Protein AF-A0A2N9MQ06-F1 (afdb_monomer)

Solvent-accessible surface area (backbone atoms only — not comparable to full-atom values): 7783 Å² total; per-residue (Å²): 107,73,68,60,53,54,53,40,48,74,70,73,47,84,69,58,64,70,58,56,51,51,52,48,51,52,51,53,49,50,51,53,53,51,48,67,72,70,45,83,80,78,58,67,69,58,51,43,56,47,41,76,71,67,60,72,87,63,78,91,44,50,72,54,38,54,74,67,72,51,50,75,66,62,54,45,54,54,48,59,70,52,43,58,72,54,53,50,51,28,52,54,25,47,54,50,21,54,52,24,45,55,51,19,54,52,26,50,75,70,67,40,56,71,59,18,55,55,26,45,52,51,19,55,51,25,45,52,52,25,52,54,43,51,60,61,72,75,104

pLDDT: mean 85.51, std 11.4, range [58.5, 98.0]

Secondary structure (DSSP, 8-state):
-HHHHHHHHHTT----HHHHHHHHHHHHHHHHHHHHHHSPPPPHHHHHHHHHHH---SGGGHHHHHHTT--HHHHHHHHHHTTHHHHHHHHHHHHHHHHHHHHHHHHHHTT-HHHHHHHHHHHHHHHHHHHHHHHHH--

Radius of gyration: 23.32 Å; Cα contacts (8 Å, |Δi|>4): 78; chains: 1; bounding box: 47×52×54 Å

Sequence (139 aa):
MGITFLILHKNGMEVHTARELIVGIAITTACWVLTAYVGPANDEEVLINFYKKVRPFGPGWERIRLKCGISAAEAAIDSEATNFPRALLGWFSGCIMIWSALFTVGNFLYGRMGYTAALLAIFLVSGTVLLRIVQRLWR

Mean predicted aligned error: 9.65 Å

Foldseek 3Di:
DVVVVVVCVVVVDPDPPVVVVVVVVVVVVVVVVCCVVVPDDDDLVVLLVCCVPVVDDDPVCVVSCVVNVHDPVNSVVVVVLVVVVLVVLLVVLVVLLVVLVVVLVVCVVVVVVVSNVVSVVSNVVSVVSNVVSVVSSVD

Structure (mmCIF, N/CA/C/O backbone):
data_AF-A0A2N9MQ06-F1
#
_entry.id   AF-A0A2N9MQ06-F1
#
loop_
_atom_site.group_PDB
_atom_site.id
_atom_site.type_symbol
_atom_site.label_atom_id
_atom_site.label_alt_id
_atom_site.label_comp_id
_atom_site.label_asym_id
_atom_site.label_entity_id
_atom_site.label_seq_id
_atom_site.pdbx_PDB_ins_code
_atom_site.Cartn_x
_atom_site.Cartn_y
_atom_site.Cartn_z
_atom_site.occupancy
_atom_site.B_iso_or_equiv
_atom_site.auth_seq_id
_atom_site.auth_comp_id
_atom_site.auth_asym_id
_atom_site.auth_atom_id
_atom_site.pdbx_PDB_model_num
ATOM 1 N N . MET A 1 1 ? 12.150 17.899 9.082 1.00 59.03 1 MET A N 1
ATOM 2 C CA . MET A 1 1 ? 10.825 18.560 9.109 1.00 59.03 1 MET A CA 1
ATOM 3 C C . MET A 1 1 ? 10.169 18.548 10.482 1.00 59.03 1 MET A C 1
ATOM 5 O O . MET A 1 1 ? 9.869 19.624 10.971 1.00 59.03 1 MET A O 1
ATOM 9 N N . GLY A 1 2 ? 10.00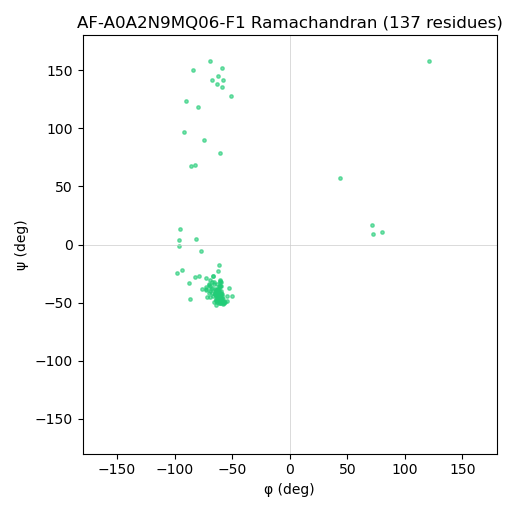1 17.405 11.161 1.00 63.00 2 GLY A N 1
ATOM 10 C CA . GLY A 1 2 ? 9.412 17.403 12.517 1.00 63.00 2 GLY A CA 1
ATOM 11 C C . GLY A 1 2 ? 10.201 18.229 13.547 1.00 63.00 2 GLY A C 1
ATOM 12 O O . GLY A 1 2 ? 9.625 19.013 14.289 1.00 63.00 2 GLY A O 1
ATOM 13 N N . ILE A 1 3 ? 11.535 18.137 13.530 1.00 65.81 3 ILE A N 1
ATOM 14 C CA . ILE A 1 3 ? 12.410 18.856 14.476 1.00 65.81 3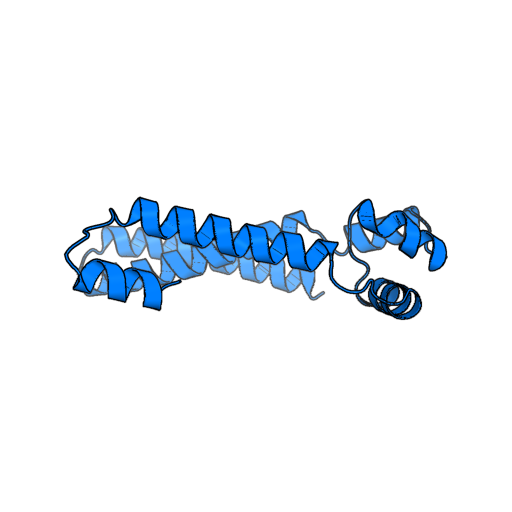 ILE A CA 1
ATOM 15 C C . ILE A 1 3 ? 12.378 20.379 14.254 1.00 65.81 3 ILE A C 1
ATOM 17 O O . ILE A 1 3 ? 12.380 21.143 15.211 1.00 65.81 3 ILE A O 1
ATOM 21 N N . THR A 1 4 ? 12.295 20.837 13.003 1.00 65.12 4 THR A N 1
ATOM 22 C CA . THR A 1 4 ? 12.231 22.269 12.667 1.00 65.12 4 THR A CA 1
ATOM 23 C C . THR A 1 4 ? 10.927 22.912 13.137 1.00 65.12 4 THR A C 1
ATOM 25 O O . THR A 1 4 ? 10.968 23.995 13.712 1.00 65.12 4 THR A O 1
ATOM 28 N N . PHE A 1 5 ? 9.785 22.234 12.981 1.00 63.94 5 PHE A N 1
ATOM 29 C CA . PHE A 1 5 ? 8.499 22.735 13.486 1.00 63.94 5 PHE A CA 1
ATOM 30 C C . PHE A 1 5 ? 8.425 22.711 15.020 1.00 63.94 5 PHE A C 1
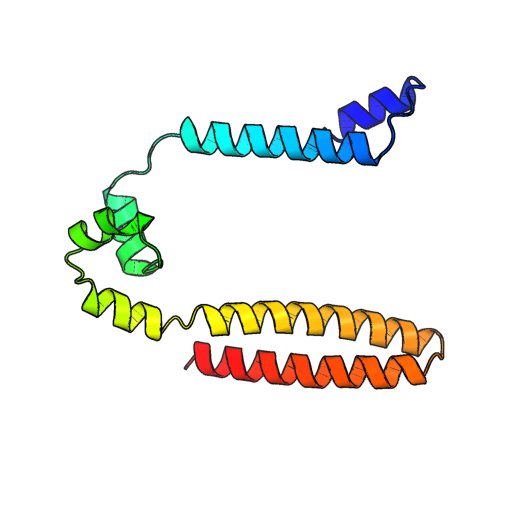ATOM 32 O O . PHE A 1 5 ? 7.929 23.661 15.620 1.00 63.94 5 PHE A O 1
ATOM 39 N N . LEU A 1 6 ? 9.034 21.710 15.670 1.00 66.19 6 LEU A N 1
ATOM 40 C CA . LEU A 1 6 ? 9.185 21.674 17.132 1.00 66.19 6 LEU A CA 1
ATOM 41 C C . LEU A 1 6 ? 10.003 22.858 17.681 1.00 66.19 6 LEU A C 1
ATOM 43 O O . LEU A 1 6 ? 9.694 23.373 18.754 1.00 66.19 6 LEU A O 1
ATOM 47 N N . ILE A 1 7 ? 11.028 23.312 16.951 1.00 68.25 7 ILE A N 1
ATOM 48 C CA . ILE A 1 7 ? 11.820 24.498 17.318 1.00 68.25 7 ILE A CA 1
ATOM 49 C C . ILE A 1 7 ? 11.014 25.792 17.097 1.00 68.25 7 ILE A C 1
ATOM 51 O O . ILE A 1 7 ? 11.084 26.693 17.929 1.00 68.25 7 ILE A O 1
ATOM 55 N N . LEU A 1 8 ? 10.210 25.881 16.029 1.00 65.06 8 LEU A N 1
ATOM 56 C CA . LEU A 1 8 ? 9.316 27.025 15.779 1.00 65.06 8 LEU A CA 1
ATOM 57 C C . LEU A 1 8 ? 8.232 27.174 16.859 1.00 65.06 8 LEU A C 1
ATOM 59 O O . LEU A 1 8 ? 8.030 28.281 17.359 1.00 65.06 8 LEU A O 1
ATOM 63 N N . HIS A 1 9 ? 7.600 26.068 17.261 1.00 66.19 9 HIS A N 1
ATOM 64 C CA . HIS A 1 9 ? 6.618 26.059 18.349 1.00 66.19 9 HIS A CA 1
ATOM 65 C C . HIS A 1 9 ? 7.252 26.472 19.686 1.00 66.19 9 HIS A C 1
ATOM 67 O O . HIS A 1 9 ? 6.670 27.256 20.432 1.00 66.19 9 HIS A O 1
ATOM 73 N N . LYS A 1 10 ? 8.489 26.028 19.965 1.00 68.94 10 LYS A N 1
ATOM 74 C CA . LYS A 1 10 ? 9.253 26.474 21.145 1.00 68.94 10 LYS A CA 1
ATOM 75 C C . LYS A 1 10 ? 9.571 27.976 21.152 1.00 68.94 10 LYS A C 1
ATOM 77 O O . LYS A 1 10 ? 9.778 28.525 22.228 1.00 68.94 10 LYS A O 1
ATOM 82 N N . ASN A 1 11 ? 9.582 28.629 19.989 1.00 73.75 11 ASN A N 1
ATOM 83 C CA . ASN A 1 11 ? 9.820 30.068 19.835 1.00 73.75 11 ASN A CA 1
ATOM 84 C C . ASN A 1 11 ? 8.520 30.901 19.771 1.00 73.75 11 ASN A C 1
ATOM 86 O O . ASN A 1 11 ? 8.567 32.070 19.397 1.00 73.75 11 ASN A O 1
ATOM 90 N N . GLY A 1 12 ? 7.364 30.322 20.122 1.00 68.00 12 GLY A N 1
ATOM 91 C CA . GLY A 1 12 ? 6.090 31.047 20.227 1.00 68.00 12 GLY A CA 1
ATOM 92 C C . GLY A 1 12 ? 5.373 31.309 18.899 1.00 68.00 12 GLY A C 1
ATOM 93 O O . GLY A 1 12 ? 4.406 32.065 18.866 1.00 68.00 12 GLY A O 1
ATOM 94 N N . MET A 1 13 ? 5.818 30.693 17.799 1.00 61.97 13 MET A N 1
ATOM 95 C CA . MET A 1 13 ? 5.094 30.725 16.529 1.00 61.97 13 MET A CA 1
ATOM 96 C C . MET A 1 13 ? 4.163 29.516 16.442 1.00 61.97 13 MET A C 1
ATOM 98 O O . MET A 1 13 ? 4.588 28.427 16.055 1.00 61.97 13 MET A O 1
ATOM 102 N N . GLU A 1 14 ? 2.888 29.706 16.785 1.00 62.78 14 GLU A N 1
ATOM 103 C CA . GLU A 1 14 ? 1.856 28.685 16.582 1.00 62.78 14 GLU A CA 1
ATOM 104 C C . GLU A 1 14 ? 1.495 28.599 15.097 1.00 62.78 14 GLU A C 1
ATOM 106 O O . GLU A 1 14 ? 0.628 29.302 14.570 1.00 62.78 14 GLU A O 1
ATOM 111 N N . VAL A 1 15 ? 2.212 27.740 14.379 1.00 65.44 15 VAL A N 1
ATOM 112 C CA . VAL A 1 15 ? 1.862 27.409 13.003 1.00 65.44 15 VAL A CA 1
ATOM 113 C C . VAL A 1 15 ? 0.726 26.391 13.050 1.00 65.44 15 VAL A C 1
ATOM 115 O O . VAL A 1 15 ? 0.879 25.294 13.575 1.00 65.44 15 VAL A O 1
ATOM 118 N N . HIS A 1 16 ? -0.432 26.748 12.491 1.00 76.12 16 HIS A N 1
ATOM 119 C CA . HIS A 1 16 ? -1.591 25.856 12.421 1.00 76.12 16 HIS A CA 1
ATOM 120 C C . HIS A 1 16 ? -1.207 24.484 11.831 1.00 76.12 16 HIS A C 1
ATOM 122 O O . HIS A 1 16 ? -0.658 24.420 10.728 1.00 76.12 16 HIS A O 1
ATOM 128 N N . THR A 1 17 ? -1.546 23.387 12.520 1.00 78.25 17 THR A N 1
ATOM 129 C CA . THR A 1 17 ? -1.078 22.014 12.224 1.00 78.25 17 THR A CA 1
ATOM 130 C C . THR A 1 17 ? -1.297 21.587 10.772 1.00 78.25 17 THR A C 1
ATOM 132 O O . THR A 1 17 ? -0.437 20.949 10.167 1.00 78.25 17 THR A O 1
ATOM 135 N N . ALA A 1 18 ? -2.418 21.985 10.158 1.00 82.69 18 ALA A N 1
ATOM 136 C CA . ALA A 1 18 ? -2.673 21.669 8.750 1.00 82.69 18 ALA A CA 1
ATOM 137 C C . ALA A 1 18 ? -1.609 22.267 7.811 1.00 82.69 18 ALA A C 1
ATOM 139 O O . ALA A 1 18 ? -1.226 21.639 6.827 1.00 82.69 18 ALA A O 1
ATOM 140 N N . ARG A 1 19 ? -1.095 23.463 8.125 1.00 81.62 19 ARG A N 1
ATOM 141 C CA . ARG A 1 19 ? -0.051 24.120 7.334 1.00 81.62 19 ARG A CA 1
ATOM 142 C C . ARG A 1 19 ? 1.282 23.386 7.476 1.00 81.62 19 ARG A C 1
ATOM 144 O O . ARG A 1 19 ? 1.953 23.184 6.469 1.00 81.62 19 ARG A O 1
ATOM 151 N N . GLU A 1 20 ? 1.637 22.946 8.682 1.00 81.31 20 GLU A N 1
ATOM 152 C CA . GLU A 1 20 ? 2.858 22.158 8.916 1.00 81.31 20 GLU A CA 1
ATOM 153 C C . GLU A 1 20 ? 2.841 20.843 8.121 1.00 81.31 20 GLU A C 1
ATOM 155 O O . GLU A 1 20 ? 3.821 20.504 7.452 1.00 81.31 20 GLU A O 1
ATOM 160 N N . LEU A 1 21 ? 1.700 20.141 8.127 1.00 85.50 21 LEU A N 1
ATOM 161 C CA . LEU A 1 21 ? 1.515 18.896 7.378 1.00 85.50 21 LEU A CA 1
ATOM 162 C C . LEU A 1 21 ? 1.628 19.111 5.867 1.00 85.50 21 LEU A C 1
ATOM 164 O O . LEU A 1 21 ? 2.382 18.397 5.207 1.00 85.50 21 LEU A O 1
ATOM 168 N N . ILE A 1 22 ? 0.923 20.107 5.321 1.00 89.50 22 ILE A N 1
ATOM 169 C CA . ILE A 1 22 ? 0.942 20.391 3.879 1.00 89.50 22 ILE A CA 1
ATOM 170 C C . ILE A 1 22 ? 2.357 20.749 3.418 1.00 89.50 22 ILE A C 1
ATOM 172 O O . ILE A 1 22 ? 2.821 20.228 2.406 1.00 89.50 22 ILE A O 1
ATOM 176 N N . VAL A 1 23 ? 3.068 21.591 4.173 1.00 87.38 23 VAL A N 1
ATOM 177 C CA . VAL A 1 23 ? 4.451 21.973 3.850 1.00 87.38 23 VAL A CA 1
ATOM 178 C C . VAL A 1 23 ? 5.383 20.761 3.913 1.00 87.38 23 VAL A C 1
ATOM 180 O O . VAL A 1 23 ? 6.212 20.577 3.022 1.00 87.38 23 VAL A O 1
ATOM 183 N N . GLY A 1 24 ? 5.226 19.903 4.925 1.00 87.25 24 GLY A N 1
ATOM 184 C CA . GLY A 1 24 ? 5.985 18.660 5.035 1.00 87.25 24 GLY A CA 1
ATOM 185 C C . GLY A 1 24 ? 5.779 17.743 3.828 1.00 87.25 24 GLY A C 1
ATOM 186 O O . GLY A 1 24 ? 6.763 17.312 3.229 1.00 87.25 24 GLY A O 1
ATOM 187 N N . ILE A 1 25 ? 4.521 17.504 3.443 1.00 92.25 25 ILE A N 1
ATOM 188 C CA . ILE A 1 25 ? 4.153 16.678 2.282 1.00 92.25 25 ILE A CA 1
ATOM 189 C C . ILE A 1 25 ? 4.707 17.277 0.989 1.00 92.25 25 ILE A C 1
ATOM 191 O O . ILE A 1 25 ? 5.281 16.553 0.178 1.00 92.25 25 ILE A O 1
ATOM 195 N N . ALA A 1 26 ? 4.558 18.588 0.789 1.00 92.56 26 ALA A N 1
ATOM 196 C CA . ALA A 1 26 ? 5.034 19.254 -0.418 1.00 92.56 26 ALA A CA 1
ATOM 197 C C . ALA A 1 26 ? 6.551 19.100 -0.579 1.00 92.56 26 ALA A C 1
ATOM 199 O O . ALA A 1 26 ? 7.027 18.757 -1.660 1.00 92.56 26 ALA A O 1
ATOM 200 N N . ILE A 1 27 ? 7.306 19.289 0.506 1.00 91.62 27 ILE A N 1
ATOM 201 C CA . ILE A 1 27 ? 8.767 19.218 0.455 1.00 91.62 27 ILE A CA 1
ATOM 202 C C . ILE A 1 27 ? 9.242 17.781 0.267 1.00 91.62 27 ILE A C 1
ATOM 204 O O . ILE A 1 27 ? 10.090 17.543 -0.588 1.00 91.62 27 ILE A O 1
ATOM 208 N N . THR A 1 28 ? 8.684 16.806 0.991 1.00 93.12 28 THR A N 1
ATOM 209 C CA . THR A 1 28 ? 9.069 15.403 0.778 1.00 93.12 28 THR A CA 1
ATOM 210 C C . THR A 1 28 ? 8.707 14.934 -0.626 1.00 93.12 28 THR A C 1
ATOM 212 O O . THR A 1 28 ? 9.521 14.266 -1.256 1.00 93.12 28 THR A O 1
ATOM 215 N N . THR A 1 29 ? 7.547 15.335 -1.154 1.00 94.75 29 THR A N 1
ATOM 216 C CA . THR A 1 29 ? 7.145 15.041 -2.538 1.00 94.75 29 THR A CA 1
ATOM 217 C C . THR A 1 29 ? 8.126 15.652 -3.532 1.00 94.75 29 THR A C 1
ATOM 219 O O . THR A 1 29 ? 8.596 14.952 -4.425 1.00 94.75 29 THR A O 1
ATOM 222 N N . ALA A 1 30 ? 8.487 16.927 -3.360 1.00 95.00 30 ALA A N 1
ATOM 223 C CA . ALA A 1 30 ? 9.459 17.592 -4.221 1.00 95.00 30 ALA A CA 1
ATOM 224 C C . ALA A 1 30 ? 10.823 16.891 -4.176 1.00 95.00 30 ALA A C 1
ATOM 226 O O . ALA A 1 30 ? 11.401 16.633 -5.228 1.00 95.00 30 ALA A O 1
ATOM 227 N N . CYS A 1 31 ? 11.307 16.514 -2.988 1.00 93.94 31 CYS A N 1
ATOM 228 C CA . CYS A 1 31 ? 12.536 15.737 -2.846 1.00 93.94 31 CYS A CA 1
ATOM 229 C C . CYS A 1 31 ? 12.444 14.393 -3.579 1.00 93.94 31 CYS A C 1
ATOM 231 O O . CYS A 1 31 ? 13.334 14.082 -4.360 1.00 93.94 31 CYS A O 1
ATOM 233 N N . TRP A 1 32 ? 11.363 13.629 -3.389 1.00 94.81 32 TRP A N 1
ATOM 234 C CA . TRP A 1 32 ? 11.158 12.346 -4.072 1.00 94.81 32 TRP A CA 1
ATOM 235 C C . TRP A 1 32 ? 11.144 12.489 -5.592 1.00 94.81 32 TRP A C 1
ATOM 237 O O . TRP A 1 32 ? 11.806 11.721 -6.286 1.00 94.81 32 TRP A O 1
ATOM 247 N N . VAL A 1 33 ? 10.421 13.484 -6.105 1.00 94.94 33 VAL A N 1
ATOM 248 C CA . VAL A 1 33 ? 10.347 13.766 -7.540 1.00 94.94 33 VAL A CA 1
ATOM 249 C C . VAL A 1 33 ? 11.721 14.167 -8.072 1.00 94.94 33 VAL A C 1
ATOM 251 O O . VAL A 1 33 ? 12.183 13.586 -9.050 1.00 94.94 33 VAL A O 1
ATOM 254 N N . LEU A 1 34 ? 12.412 15.099 -7.412 1.00 94.38 34 LEU A N 1
ATOM 255 C CA . LEU A 1 34 ? 13.758 15.519 -7.805 1.00 94.38 34 LEU A CA 1
ATOM 256 C C . LEU A 1 34 ? 14.727 14.337 -7.823 1.00 94.38 34 LEU A C 1
ATOM 258 O O . LEU A 1 34 ? 15.434 14.148 -8.806 1.00 94.38 34 LEU A O 1
ATOM 262 N N . THR A 1 35 ? 14.727 13.505 -6.783 1.00 91.81 35 THR A N 1
ATOM 263 C CA . THR A 1 35 ? 15.568 12.306 -6.733 1.00 91.81 35 THR A CA 1
ATOM 264 C C . THR A 1 35 ? 15.213 11.313 -7.837 1.00 91.81 35 THR A C 1
ATOM 266 O O . THR A 1 35 ? 16.121 10.732 -8.420 1.00 91.81 35 THR A O 1
ATOM 269 N N . ALA A 1 36 ? 13.935 11.141 -8.179 1.00 88.94 36 ALA A N 1
ATOM 270 C CA . ALA A 1 36 ? 13.524 10.249 -9.264 1.00 88.94 36 ALA A CA 1
ATOM 271 C C . ALA A 1 36 ? 13.997 10.725 -10.651 1.00 88.94 36 ALA A C 1
ATOM 273 O O . ALA A 1 36 ? 14.306 9.891 -11.496 1.00 88.94 36 ALA A O 1
ATOM 274 N N . TYR A 1 37 ? 14.071 12.042 -10.884 1.00 88.19 37 TYR A N 1
ATOM 275 C CA . TYR A 1 37 ? 14.527 12.608 -12.162 1.00 88.19 37 TYR A CA 1
ATOM 276 C C . TYR A 1 37 ? 16.047 12.804 -12.252 1.00 88.19 37 TYR A C 1
ATOM 278 O O . TYR A 1 37 ? 16.603 12.707 -13.342 1.00 88.19 37 TYR A O 1
ATOM 286 N N . VAL A 1 38 ? 16.712 13.112 -11.134 1.00 92.69 38 VAL A N 1
ATOM 287 C CA . VAL A 1 38 ? 18.161 13.389 -11.081 1.00 92.69 38 VAL A CA 1
ATOM 288 C C . VAL A 1 38 ? 18.973 12.135 -10.748 1.00 92.69 38 VAL A C 1
ATOM 290 O O . VAL A 1 38 ? 20.166 12.074 -11.043 1.00 92.69 38 VAL A O 1
ATOM 293 N N . GLY A 1 39 ? 18.349 11.134 -10.124 1.00 86.81 39 GLY A N 1
ATOM 294 C CA . GLY A 1 39 ? 18.995 9.874 -9.775 1.00 86.81 39 GLY A CA 1
ATOM 295 C C . GLY A 1 39 ? 19.559 9.146 -11.002 1.00 86.81 39 GLY A C 1
ATOM 296 O O . GLY A 1 39 ? 19.041 9.308 -12.110 1.00 86.81 39 GLY A O 1
ATOM 297 N N . PRO A 1 40 ? 20.626 8.344 -10.827 1.00 84.06 40 PRO A N 1
ATOM 298 C CA . PRO A 1 40 ? 21.220 7.599 -11.928 1.00 84.06 40 PRO A CA 1
ATOM 299 C C . PRO A 1 40 ? 20.183 6.663 -12.551 1.00 84.06 40 PRO A C 1
ATOM 301 O O . PRO A 1 40 ? 19.437 5.981 -11.845 1.00 84.06 40 PRO A O 1
ATOM 304 N N . ALA A 1 41 ? 20.138 6.631 -13.883 1.00 79.44 41 ALA A N 1
ATOM 305 C CA . ALA A 1 41 ? 19.309 5.673 -14.595 1.00 79.44 41 ALA A CA 1
ATOM 306 C C . ALA A 1 41 ? 19.795 4.247 -14.293 1.00 79.44 41 ALA A C 1
ATOM 308 O O . ALA A 1 41 ? 20.996 3.989 -14.269 1.00 79.44 41 ALA A O 1
ATOM 309 N N . ASN A 1 42 ? 18.858 3.325 -14.077 1.00 80.62 42 ASN A N 1
ATOM 310 C CA . ASN A 1 42 ? 19.192 1.916 -13.888 1.00 80.62 42 ASN A CA 1
ATOM 311 C C . ASN A 1 42 ? 19.742 1.321 -15.190 1.00 80.62 42 ASN A C 1
ATOM 313 O O . ASN A 1 42 ? 19.204 1.592 -16.268 1.00 80.62 42 ASN A O 1
ATOM 317 N N . ASP A 1 43 ? 20.746 0.453 -15.071 1.00 88.81 43 ASP A N 1
ATOM 318 C CA . ASP A 1 43 ? 21.301 -0.272 -16.210 1.00 88.81 43 ASP A CA 1
ATOM 319 C C . ASP A 1 43 ? 20.229 -1.101 -16.921 1.00 88.81 43 ASP A C 1
ATOM 321 O O . ASP A 1 43 ? 19.355 -1.731 -16.314 1.00 88.81 43 ASP A O 1
ATOM 325 N N . GLU A 1 44 ? 20.318 -1.131 -18.245 1.00 87.94 44 GLU A N 1
ATOM 326 C CA . GLU A 1 44 ? 19.328 -1.796 -19.084 1.00 87.94 44 GLU A CA 1
ATOM 327 C C . GLU A 1 44 ? 19.234 -3.305 -18.808 1.00 87.94 44 GLU A C 1
ATOM 329 O O . GLU A 1 44 ? 18.135 -3.863 -18.799 1.00 87.94 44 GLU A O 1
ATOM 334 N N . GLU A 1 45 ? 20.357 -3.961 -18.505 1.00 89.25 45 GLU A N 1
ATOM 335 C CA . GLU A 1 45 ? 20.375 -5.381 -18.134 1.00 89.25 45 GLU A CA 1
ATOM 336 C C . GLU A 1 45 ? 19.596 -5.655 -16.843 1.00 89.25 45 GLU A C 1
ATOM 338 O O . GLU A 1 45 ? 18.872 -6.651 -16.750 1.00 89.25 45 GLU A O 1
ATOM 343 N N . VAL A 1 46 ? 19.677 -4.750 -15.861 1.00 90.19 46 VAL A N 1
ATOM 344 C CA . VAL A 1 46 ? 18.914 -4.856 -14.610 1.00 90.19 46 VAL A CA 1
ATOM 345 C C . VAL A 1 46 ? 17.420 -4.750 -14.903 1.00 90.19 46 VAL A C 1
ATOM 347 O O . VAL A 1 46 ? 16.639 -5.546 -14.382 1.00 90.19 46 VAL A O 1
ATOM 350 N N . LEU A 1 47 ? 17.018 -3.827 -15.783 1.00 89.81 47 LEU A N 1
ATOM 351 C CA . LEU A 1 47 ? 15.620 -3.672 -16.195 1.00 89.81 47 LEU A CA 1
ATOM 352 C C . LEU A 1 47 ? 15.097 -4.899 -16.947 1.00 89.81 47 LEU A C 1
ATOM 354 O O . LEU A 1 47 ? 13.970 -5.325 -16.699 1.00 89.81 47 LEU A O 1
ATOM 358 N N . ILE A 1 48 ? 15.906 -5.497 -17.824 1.00 90.19 48 ILE A N 1
ATOM 359 C CA . ILE A 1 48 ? 15.551 -6.727 -18.545 1.00 90.19 48 ILE A CA 1
ATOM 360 C C . ILE A 1 48 ? 15.376 -7.894 -17.565 1.00 90.19 48 ILE A C 1
ATOM 362 O O . ILE A 1 48 ? 14.369 -8.603 -17.620 1.00 90.19 48 ILE A O 1
ATOM 366 N N . ASN A 1 49 ? 16.321 -8.083 -16.641 1.00 90.50 49 ASN A N 1
ATOM 367 C CA . ASN A 1 49 ? 16.251 -9.144 -15.635 1.00 90.50 49 ASN A CA 1
ATOM 368 C C . ASN A 1 49 ? 15.060 -8.949 -14.685 1.00 90.50 49 ASN A C 1
ATOM 370 O O . ASN A 1 49 ? 14.350 -9.907 -14.367 1.00 90.50 49 ASN A O 1
ATOM 374 N N . PHE A 1 50 ? 14.795 -7.705 -14.285 1.00 89.38 50 PHE A N 1
ATOM 375 C CA . PHE A 1 50 ? 13.621 -7.341 -13.501 1.00 89.38 50 PHE A CA 1
ATOM 376 C C . PHE A 1 50 ? 12.324 -7.647 -14.257 1.00 89.38 50 PHE A C 1
ATOM 378 O O . PHE A 1 50 ? 11.440 -8.308 -13.709 1.00 89.38 50 PHE A O 1
ATOM 385 N N . TYR A 1 51 ? 12.223 -7.229 -15.523 1.00 88.62 51 TYR A N 1
ATOM 386 C CA . TYR A 1 51 ? 11.030 -7.441 -16.339 1.00 88.62 51 TYR A CA 1
ATOM 387 C C . TYR A 1 51 ? 10.736 -8.930 -16.535 1.00 88.62 51 TYR A C 1
ATOM 389 O O . TYR A 1 51 ? 9.600 -9.354 -16.348 1.00 88.62 51 TYR A O 1
ATOM 397 N N . LYS A 1 52 ? 11.758 -9.750 -16.816 1.00 85.75 52 LYS A N 1
ATOM 398 C CA . LYS A 1 52 ? 11.603 -11.209 -16.949 1.00 85.75 52 LYS A CA 1
ATOM 399 C C . LYS A 1 52 ? 11.065 -11.874 -15.678 1.00 85.75 52 LYS A C 1
ATOM 401 O O . LYS A 1 52 ? 10.348 -12.867 -15.787 1.00 85.75 52 LYS A O 1
ATOM 406 N N . LYS A 1 53 ? 11.407 -11.338 -14.500 1.00 84.25 53 LYS A N 1
ATOM 407 C CA . LYS A 1 53 ? 11.026 -11.897 -13.195 1.00 84.25 53 LYS A CA 1
ATOM 408 C C . LYS A 1 53 ? 9.666 -11.412 -12.699 1.00 84.25 53 LYS A C 1
ATOM 410 O O . LYS A 1 53 ? 8.887 -12.212 -12.200 1.00 84.25 53 LYS A O 1
ATOM 415 N N . VAL A 1 54 ? 9.418 -10.107 -12.773 1.00 83.06 54 VAL A N 1
ATOM 416 C CA . VAL A 1 54 ? 8.248 -9.464 -12.151 1.00 83.06 54 VAL A CA 1
ATOM 417 C C . VAL A 1 54 ? 7.116 -9.250 -13.153 1.00 83.06 54 VAL A C 1
ATOM 419 O O . VAL A 1 54 ? 5.966 -9.162 -12.741 1.00 83.06 54 VAL A O 1
ATOM 422 N N . ARG A 1 55 ? 7.437 -9.171 -14.454 1.00 81.31 55 ARG A N 1
ATOM 423 C CA . ARG A 1 55 ? 6.500 -8.913 -15.563 1.00 81.31 55 ARG A CA 1
ATOM 424 C C . ARG A 1 55 ? 5.495 -7.796 -15.234 1.00 81.31 55 ARG A C 1
ATOM 426 O O . ARG A 1 55 ? 4.286 -8.014 -15.240 1.00 81.31 55 ARG A O 1
ATOM 433 N N . PRO A 1 56 ? 5.995 -6.591 -14.901 1.00 78.81 56 PRO A N 1
ATOM 434 C CA . PRO A 1 56 ? 5.149 -5.482 -14.484 1.00 78.81 56 PRO A CA 1
ATOM 435 C C . PRO A 1 56 ? 4.177 -5.060 -15.595 1.00 78.81 56 PRO A C 1
ATOM 437 O O . PRO A 1 56 ? 4.517 -5.051 -16.781 1.00 78.81 56 PRO A O 1
ATOM 440 N N . PHE A 1 57 ? 2.973 -4.656 -15.189 1.00 73.62 57 PHE A N 1
ATOM 441 C CA . PHE A 1 57 ? 1.934 -4.162 -16.089 1.00 73.62 57 PHE A CA 1
ATOM 442 C C . PHE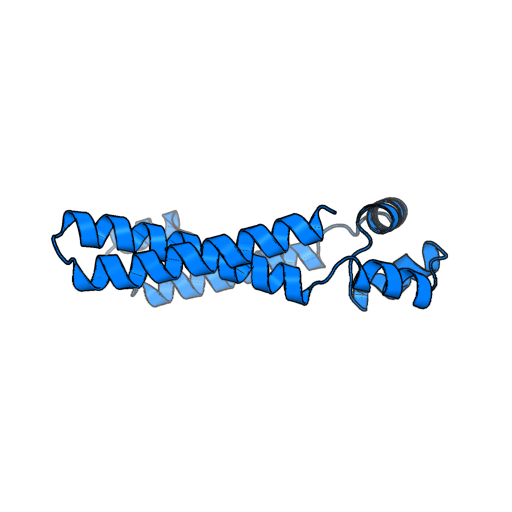 A 1 57 ? 2.114 -2.663 -16.395 1.00 73.62 57 PHE A C 1
ATOM 444 O O . PHE A 1 57 ? 2.597 -1.893 -15.563 1.00 73.62 57 PHE A O 1
ATOM 451 N N . GLY A 1 58 ? 1.689 -2.235 -17.589 1.00 75.88 58 GLY A N 1
ATOM 452 C CA . GLY A 1 58 ? 1.564 -0.821 -17.963 1.00 75.88 58 GLY A CA 1
ATOM 453 C C . GLY A 1 58 ? 2.399 -0.378 -19.178 1.00 75.88 58 GLY A C 1
ATOM 454 O O . GLY A 1 58 ? 3.401 -1.010 -19.518 1.00 75.88 58 GLY A O 1
ATOM 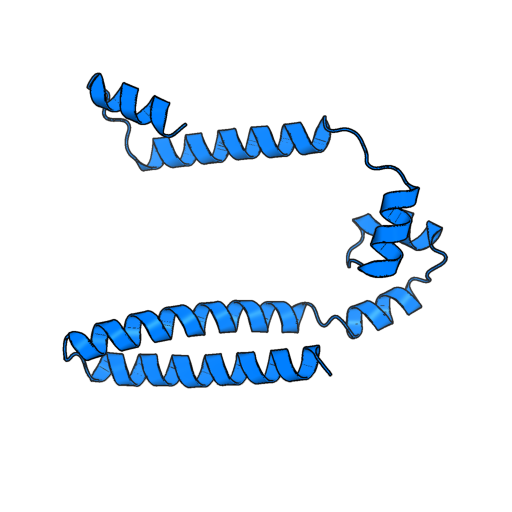455 N N . PRO A 1 59 ? 2.006 0.732 -19.834 1.00 79.81 59 PRO A N 1
ATOM 456 C CA . PRO A 1 59 ? 2.616 1.194 -21.087 1.00 79.81 59 PRO A CA 1
ATOM 457 C C . PRO A 1 59 ? 4.072 1.654 -20.925 1.00 79.81 59 PRO A C 1
ATOM 459 O O . PRO A 1 59 ? 4.864 1.521 -21.852 1.00 79.81 59 PRO A O 1
ATOM 462 N N . GLY A 1 60 ? 4.470 2.117 -19.733 1.00 84.19 60 GLY A N 1
ATOM 463 C CA . GLY A 1 60 ? 5.849 2.545 -19.455 1.00 84.19 60 GLY A CA 1
ATOM 464 C C . GLY A 1 60 ? 6.906 1.443 -19.619 1.00 84.19 60 GLY A C 1
ATOM 465 O O . GLY A 1 60 ? 8.086 1.745 -19.773 1.00 84.19 60 GLY A O 1
ATOM 466 N N . TRP A 1 61 ? 6.496 0.170 -19.639 1.00 87.75 61 TRP A N 1
ATOM 467 C CA . TRP A 1 61 ? 7.391 -0.980 -19.789 1.00 87.75 61 TRP A CA 1
ATOM 468 C C . TRP A 1 61 ? 7.509 -1.505 -21.220 1.00 87.75 61 TRP A C 1
ATOM 470 O O . TRP A 1 61 ? 8.281 -2.432 -21.462 1.00 87.75 61 TRP A O 1
ATOM 480 N N . GLU A 1 62 ? 6.792 -0.922 -22.183 1.00 86.75 62 GLU A N 1
ATOM 481 C CA . GLU A 1 62 ? 6.756 -1.394 -23.571 1.00 86.75 62 GLU A CA 1
ATOM 482 C C . GLU A 1 62 ? 8.151 -1.517 -24.195 1.00 86.75 62 GLU A C 1
ATOM 484 O O . GLU A 1 62 ? 8.478 -2.542 -24.796 1.00 86.75 62 GLU A O 1
ATOM 489 N N . ARG A 1 63 ? 9.012 -0.517 -23.976 1.00 88.12 63 ARG A N 1
ATOM 490 C CA . ARG A 1 63 ? 10.386 -0.518 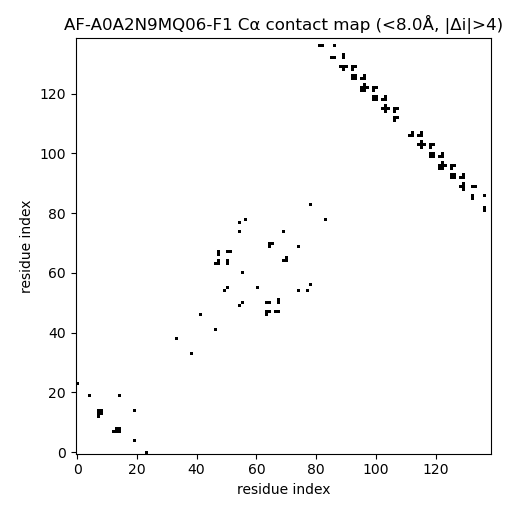-24.490 1.00 88.12 63 ARG A CA 1
ATOM 491 C C . ARG A 1 63 ? 11.203 -1.703 -23.969 1.00 88.12 63 ARG A C 1
ATOM 493 O O . ARG A 1 63 ? 11.936 -2.311 -24.742 1.00 88.12 63 ARG A O 1
ATOM 500 N N . ILE A 1 64 ? 11.093 -2.029 -22.680 1.00 90.06 64 ILE A N 1
ATOM 501 C CA . ILE A 1 64 ? 11.840 -3.140 -22.066 1.00 90.06 64 ILE A CA 1
ATOM 502 C C . ILE A 1 64 ? 11.214 -4.486 -22.445 1.00 90.06 64 ILE A C 1
ATOM 504 O O . ILE A 1 64 ? 11.942 -5.416 -22.777 1.00 90.06 64 ILE A O 1
ATOM 508 N N . ARG A 1 65 ? 9.879 -4.571 -22.505 1.00 89.25 65 ARG A N 1
ATOM 509 C CA . ARG A 1 65 ? 9.145 -5.761 -22.966 1.00 89.25 65 ARG A CA 1
ATOM 510 C C . ARG A 1 65 ? 9.598 -6.205 -24.357 1.00 89.25 65 ARG A C 1
ATOM 512 O O . ARG A 1 65 ? 9.917 -7.377 -24.547 1.00 89.25 65 ARG A O 1
ATOM 519 N N . LEU A 1 66 ? 9.669 -5.26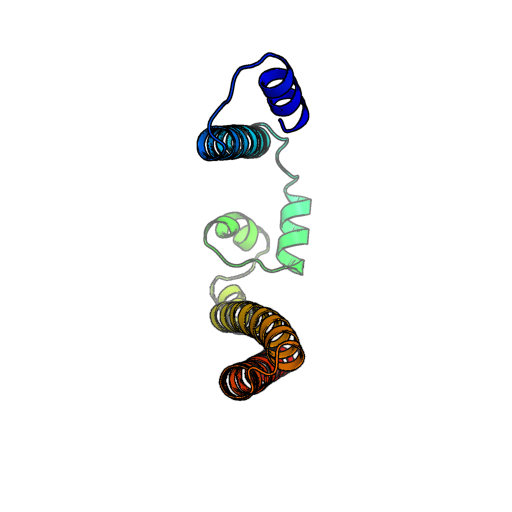3 -25.302 1.00 87.94 66 LEU A N 1
ATOM 520 C CA . LEU A 1 66 ? 10.132 -5.528 -26.668 1.00 87.94 66 LEU A CA 1
ATOM 521 C C . LEU A 1 66 ? 11.582 -6.027 -26.684 1.00 87.94 66 LEU A C 1
ATOM 523 O O . LEU A 1 66 ? 11.895 -6.977 -27.396 1.00 87.94 66 LEU A O 1
ATOM 527 N N . LYS A 1 67 ? 12.452 -5.454 -25.844 1.00 87.88 67 LYS A N 1
ATOM 528 C CA . LYS A 1 67 ? 13.844 -5.910 -25.680 1.00 87.88 67 LYS A CA 1
ATOM 529 C C . LYS A 1 67 ? 13.957 -7.301 -25.055 1.00 87.88 67 LYS A C 1
ATOM 531 O O . LYS A 1 67 ? 14.921 -8.010 -25.316 1.00 87.88 67 LYS A O 1
ATOM 536 N N . CYS A 1 68 ? 12.976 -7.715 -24.257 1.00 86.62 68 CYS A N 1
ATOM 537 C CA . CYS A 1 68 ? 12.883 -9.082 -23.748 1.00 86.62 68 CYS A CA 1
ATOM 538 C C . CYS A 1 68 ? 12.357 -10.088 -24.787 1.00 86.62 68 CYS A C 1
ATOM 540 O O . CYS A 1 68 ? 12.340 -11.277 -24.479 1.00 86.62 68 CYS A O 1
ATOM 542 N N . GLY A 1 69 ? 11.930 -9.641 -25.975 1.00 85.81 69 GLY A N 1
ATOM 543 C CA . GLY A 1 69 ? 11.336 -10.499 -27.003 1.00 85.81 69 GLY A CA 1
ATOM 544 C C . GLY A 1 69 ? 9.933 -11.002 -26.657 1.00 85.81 69 GLY A C 1
ATOM 545 O O . GLY A 1 69 ? 9.476 -11.964 -27.259 1.00 85.81 69 GLY A O 1
ATOM 546 N N . ILE A 1 70 ? 9.261 -10.377 -25.684 1.00 82.94 70 ILE A N 1
ATOM 547 C CA . ILE A 1 70 ? 7.933 -10.793 -25.222 1.00 82.94 70 ILE A CA 1
ATOM 548 C C . ILE A 1 70 ? 6.879 -10.052 -26.043 1.00 82.94 70 ILE A C 1
ATOM 550 O O . ILE A 1 70 ? 6.860 -8.815 -26.090 1.00 82.94 70 ILE A O 1
ATOM 554 N N . SER A 1 71 ? 5.994 -10.803 -26.693 1.00 83.06 71 SER A N 1
ATOM 555 C CA . SER A 1 71 ? 4.909 -10.212 -27.476 1.00 83.06 71 SER A CA 1
ATOM 556 C C . SER A 1 71 ? 3.865 -9.542 -26.574 1.00 83.06 71 SER A C 1
ATOM 558 O O . SER A 1 71 ? 3.713 -9.864 -25.393 1.00 83.06 71 SER A O 1
ATOM 560 N N . ALA A 1 72 ? 3.093 -8.605 -27.133 1.00 79.06 72 ALA A N 1
ATOM 561 C CA . ALA A 1 72 ? 1.977 -8.000 -26.405 1.00 79.06 72 ALA A CA 1
ATOM 562 C C . ALA A 1 72 ? 0.925 -9.046 -25.986 1.00 79.06 72 ALA A C 1
ATOM 564 O O . ALA A 1 72 ? 0.326 -8.904 -24.925 1.00 79.06 72 ALA A O 1
ATOM 565 N N . ALA A 1 73 ? 0.743 -10.106 -26.782 1.00 76.81 73 ALA A N 1
ATOM 566 C CA . ALA A 1 73 ? -0.179 -11.199 -26.486 1.00 76.81 73 ALA A CA 1
ATOM 567 C C . ALA A 1 73 ? 0.300 -12.059 -25.303 1.00 76.81 73 ALA A C 1
ATOM 569 O O . ALA A 1 73 ? -0.477 -12.330 -24.393 1.00 76.81 73 ALA A O 1
ATOM 570 N N . GLU A 1 74 ? 1.584 -12.423 -25.259 1.00 78.38 74 GLU A N 1
ATOM 571 C CA . GLU A 1 74 ? 2.164 -13.157 -24.122 1.00 78.38 74 GLU A CA 1
ATOM 572 C C . GLU A 1 74 ? 2.130 -12.331 -22.831 1.00 78.38 74 GLU A C 1
ATOM 574 O O . GLU A 1 74 ? 1.774 -12.845 -21.773 1.00 78.38 74 GLU A O 1
ATOM 579 N N . ALA A 1 75 ? 2.436 -11.032 -22.912 1.00 75.75 75 ALA A N 1
ATOM 580 C CA . ALA A 1 75 ? 2.332 -10.140 -21.760 1.00 75.75 75 ALA A CA 1
ATOM 581 C C . ALA A 1 75 ? 0.877 -9.953 -21.287 1.00 75.75 75 ALA A C 1
ATOM 583 O O . ALA A 1 75 ? 0.643 -9.773 -20.093 1.00 75.75 75 ALA A O 1
ATOM 584 N N . ALA A 1 76 ? -0.099 -9.999 -22.200 1.00 70.38 76 ALA A N 1
ATOM 585 C CA . ALA A 1 76 ? -1.516 -9.912 -21.859 1.00 70.38 76 ALA A CA 1
ATOM 586 C C . ALA A 1 76 ? -2.007 -11.159 -21.110 1.00 70.38 76 ALA A C 1
ATOM 588 O O . ALA A 1 76 ? -2.729 -11.009 -20.130 1.00 70.38 76 ALA A O 1
ATOM 589 N N . ILE A 1 77 ? -1.566 -12.361 -21.498 1.00 68.38 77 ILE A N 1
ATOM 590 C CA . ILE A 1 77 ? -1.906 -13.616 -20.802 1.00 68.38 77 ILE A CA 1
ATOM 591 C C . ILE A 1 77 ? -1.400 -13.587 -19.351 1.00 68.38 77 ILE A C 1
ATOM 593 O O . ILE A 1 77 ? -2.140 -13.894 -18.417 1.00 68.38 77 ILE A O 1
ATOM 597 N N . ASP A 1 78 ? -0.167 -13.130 -19.137 1.00 65.75 78 ASP A N 1
ATOM 598 C CA . ASP A 1 78 ? 0.400 -12.991 -17.791 1.00 65.75 78 ASP A CA 1
ATOM 599 C C . ASP A 1 78 ? -0.243 -11.864 -16.977 1.00 65.75 78 ASP A C 1
ATOM 601 O O . ASP A 1 78 ? -0.411 -11.974 -15.757 1.00 65.75 78 ASP A O 1
ATOM 605 N N . SER A 1 79 ? -0.641 -10.778 -17.641 1.00 62.16 79 SER A N 1
ATOM 606 C CA . SER A 1 79 ? -1.419 -9.709 -17.016 1.00 62.16 79 SER A CA 1
ATOM 607 C C . SER A 1 79 ? -2.841 -10.161 -16.667 1.00 62.16 79 SER A C 1
ATOM 609 O O . SER A 1 79 ? -3.402 -9.661 -15.696 1.00 62.16 79 SER A O 1
ATOM 611 N N . GLU A 1 80 ? -3.441 -11.087 -17.417 1.00 59.78 80 GLU A N 1
ATOM 612 C CA . GLU A 1 80 ? -4.724 -11.701 -17.061 1.00 59.78 80 GLU A CA 1
ATOM 613 C C . GLU A 1 80 ? -4.578 -12.686 -15.896 1.00 59.78 80 GLU A C 1
ATOM 615 O O . GLU A 1 80 ? -5.449 -12.735 -15.022 1.00 59.78 80 GLU A O 1
ATOM 620 N N . ALA A 1 81 ? -3.466 -13.426 -15.827 1.00 59.03 81 ALA A N 1
ATOM 621 C CA . ALA A 1 81 ? -3.131 -14.242 -14.661 1.00 59.03 81 ALA A CA 1
ATOM 622 C C . ALA A 1 81 ? -2.962 -13.353 -13.412 1.00 59.03 81 ALA A C 1
ATOM 624 O O . ALA A 1 81 ? -3.564 -13.600 -12.359 1.00 59.03 81 ALA A O 1
ATOM 625 N N . THR A 1 82 ? -2.262 -12.227 -13.570 1.00 61.25 82 THR A N 1
ATOM 626 C CA . THR A 1 82 ? -2.081 -11.189 -12.548 1.00 61.25 82 THR A CA 1
ATOM 627 C C . THR A 1 82 ? -3.294 -10.260 -12.515 1.00 61.25 82 THR A C 1
ATOM 629 O O . THR A 1 82 ? -3.219 -9.097 -12.893 1.00 61.25 82 THR A O 1
ATOM 632 N N . ASN A 1 83 ? -4.443 -10.774 -12.068 1.00 70.81 83 ASN A N 1
ATOM 633 C CA . ASN A 1 83 ? -5.720 -10.053 -12.020 1.00 70.81 83 ASN A CA 1
ATOM 634 C C . ASN A 1 83 ? -5.659 -8.789 -11.132 1.00 70.81 83 ASN A C 1
ATOM 636 O O . ASN A 1 83 ? -6.151 -8.790 -10.001 1.00 70.81 83 ASN A O 1
ATOM 640 N N . PHE A 1 84 ? -5.097 -7.694 -11.642 1.00 74.38 84 PHE A N 1
ATOM 641 C CA . PHE A 1 84 ? -4.884 -6.440 -10.922 1.00 74.38 84 PHE A CA 1
ATOM 642 C C . PHE A 1 84 ? -6.151 -5.927 -10.210 1.00 74.38 84 PHE A C 1
ATOM 644 O O . PHE A 1 84 ? -6.068 -5.626 -9.016 1.00 74.38 84 PHE A O 1
ATOM 651 N N . PRO A 1 85 ? -7.350 -5.931 -10.837 1.00 82.06 85 PRO A N 1
ATOM 652 C CA . PRO A 1 85 ? -8.579 -5.556 -10.138 1.00 8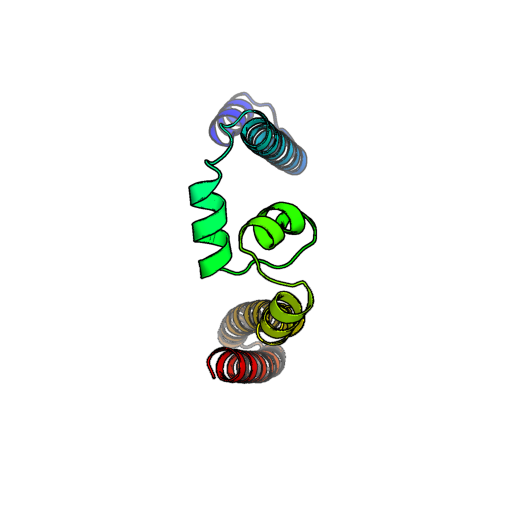2.06 85 PRO A CA 1
ATOM 653 C C . PRO A 1 85 ? -8.888 -6.449 -8.929 1.00 82.06 85 PRO A C 1
ATOM 655 O O . PRO A 1 85 ? -9.363 -5.966 -7.906 1.00 82.06 85 PRO A O 1
ATOM 658 N N . ARG A 1 86 ? -8.590 -7.753 -9.004 1.00 81.81 86 ARG A N 1
ATOM 659 C CA . ARG A 1 86 ? -8.799 -8.689 -7.887 1.00 81.81 86 ARG A CA 1
ATOM 660 C C . ARG A 1 86 ? -7.780 -8.466 -6.776 1.00 81.81 86 ARG A C 1
ATOM 662 O O . ARG A 1 86 ? -8.161 -8.507 -5.612 1.00 81.81 86 ARG A O 1
ATOM 669 N N . ALA A 1 87 ? -6.521 -8.193 -7.117 1.00 84.62 87 ALA A N 1
ATOM 670 C CA . ALA A 1 87 ? -5.504 -7.823 -6.134 1.00 84.62 87 ALA A CA 1
ATOM 671 C C . ALA A 1 87 ? -5.886 -6.526 -5.397 1.00 84.62 87 ALA A C 1
ATOM 673 O O . ALA A 1 87 ? -5.797 -6.467 -4.171 1.00 84.62 87 ALA A O 1
ATOM 674 N N . LEU A 1 88 ? -6.406 -5.531 -6.124 1.00 89.06 88 LEU A N 1
ATOM 675 C CA . LEU A 1 88 ? -6.910 -4.283 -5.550 1.00 89.06 88 LEU A CA 1
ATOM 676 C C . LEU A 1 88 ? -8.115 -4.517 -4.625 1.00 89.06 88 LEU A C 1
ATOM 678 O O . LEU A 1 88 ? -8.150 -3.985 -3.516 1.00 89.06 88 LEU A O 1
ATOM 682 N N . LEU A 1 89 ? -9.071 -5.356 -5.043 1.00 90.38 89 LEU A N 1
ATOM 683 C CA . LEU A 1 89 ? -10.189 -5.780 -4.193 1.00 90.38 89 LEU A CA 1
ATOM 684 C C . LEU A 1 89 ? -9.701 -6.503 -2.932 1.00 90.38 89 LEU A C 1
ATOM 686 O O . LEU A 1 89 ? -10.235 -6.265 -1.853 1.00 90.38 89 LEU A O 1
ATOM 690 N N . GLY A 1 90 ? -8.678 -7.353 -3.052 1.00 91.81 90 GLY A N 1
ATOM 691 C CA . GLY A 1 90 ? -8.047 -8.027 -1.920 1.00 91.81 90 GLY A CA 1
ATOM 692 C C . GLY A 1 90 ? -7.462 -7.025 -0.931 1.00 91.81 90 GLY A C 1
ATOM 693 O O . GLY A 1 90 ? -7.797 -7.065 0.249 1.00 91.81 90 GLY A O 1
ATOM 694 N N . TRP A 1 91 ? -6.665 -6.072 -1.416 1.00 93.19 91 TRP A N 1
ATOM 695 C CA . TRP A 1 91 ? -6.099 -5.006 -0.588 1.00 93.19 91 TRP A CA 1
ATOM 696 C C . TRP A 1 91 ? -7.180 -4.195 0.138 1.00 93.19 91 TRP A C 1
ATOM 698 O O . TRP A 1 91 ? -7.135 -4.062 1.361 1.00 93.19 91 TRP A O 1
ATOM 708 N N . PHE A 1 92 ? -8.198 -3.732 -0.592 1.00 95.62 92 PHE A N 1
ATOM 709 C CA . PHE A 1 92 ? -9.299 -2.959 -0.017 1.00 95.62 92 PHE A CA 1
ATOM 710 C C . PHE A 1 92 ? -10.092 -3.764 1.026 1.00 95.62 92 PHE A C 1
ATOM 712 O O . PHE A 1 92 ? -10.392 -3.263 2.111 1.00 95.62 92 PHE A O 1
ATOM 719 N N . SER A 1 93 ? -10.363 -5.042 0.740 1.00 95.56 93 SER A N 1
ATOM 720 C CA . SER A 1 93 ? -10.997 -5.969 1.684 1.00 95.56 93 SER A CA 1
ATOM 721 C C . SER A 1 93 ? -10.149 -6.162 2.945 1.00 95.56 93 SER A C 1
ATOM 723 O O . SER A 1 93 ? -10.691 -6.200 4.047 1.00 95.56 93 SER A O 1
ATOM 725 N N . GLY A 1 94 ? -8.822 -6.225 2.806 1.00 96.19 94 GLY A N 1
ATOM 726 C CA . GLY A 1 94 ? -7.888 -6.282 3.930 1.00 96.19 94 GLY A CA 1
ATOM 727 C C . GLY A 1 94 ? -7.936 -5.034 4.811 1.00 96.19 94 GLY A C 1
ATOM 728 O O . GLY A 1 94 ? -7.991 -5.157 6.034 1.00 96.19 94 GLY A O 1
ATOM 729 N N . CYS A 1 95 ? -8.002 -3.839 4.215 1.00 97.56 95 CYS A N 1
ATOM 730 C CA . CYS A 1 95 ? -8.188 -2.599 4.970 1.00 97.56 95 CYS A CA 1
ATOM 731 C C . CYS A 1 95 ? -9.499 -2.619 5.770 1.00 97.56 95 CYS A C 1
ATOM 733 O O . CYS A 1 95 ? -9.484 -2.349 6.971 1.00 97.56 95 CYS A O 1
ATOM 735 N N . ILE A 1 96 ? -10.618 -2.987 5.132 1.00 97.69 96 ILE A N 1
ATOM 736 C CA . ILE A 1 96 ? -11.924 -3.096 5.805 1.00 97.69 96 ILE A CA 1
ATOM 737 C C . ILE A 1 96 ? -11.859 -4.102 6.957 1.00 97.69 96 ILE A C 1
ATOM 739 O O . ILE A 1 96 ? -12.342 -3.809 8.052 1.00 97.69 96 ILE A O 1
ATOM 743 N N . MET A 1 97 ? -11.241 -5.263 6.734 1.00 97.81 97 MET A N 1
ATOM 744 C CA . MET A 1 97 ? -11.100 -6.313 7.741 1.00 97.81 97 MET A CA 1
ATOM 745 C C . MET A 1 97 ? -10.348 -5.810 8.981 1.00 97.81 97 MET A C 1
ATOM 747 O O . MET A 1 97 ? -10.828 -5.984 10.097 1.00 97.81 97 MET A O 1
ATOM 751 N N . ILE A 1 98 ? -9.205 -5.140 8.809 1.00 97.69 98 ILE A N 1
ATOM 752 C CA . ILE A 1 98 ? -8.403 -4.640 9.938 1.00 97.69 98 ILE A CA 1
ATOM 753 C C . ILE A 1 98 ? -9.174 -3.583 10.740 1.00 97.69 98 ILE A C 1
ATOM 755 O O . ILE A 1 98 ? -9.245 -3.669 11.967 1.00 97.69 98 ILE A O 1
ATOM 759 N N . TRP A 1 99 ? -9.787 -2.607 10.063 1.00 97.56 99 TRP A N 1
ATOM 760 C CA . TRP A 1 99 ? -10.530 -1.543 10.743 1.00 97.56 99 TRP A CA 1
ATOM 761 C C . TRP A 1 99 ? -11.777 -2.068 11.452 1.00 97.56 99 TRP A C 1
ATOM 763 O O . TRP A 1 99 ? -12.021 -1.721 12.607 1.00 97.56 99 TRP A O 1
ATOM 773 N N . SER A 1 100 ? -12.548 -2.936 10.794 1.00 97.44 100 SER A N 1
ATOM 774 C CA . SER A 1 100 ? -13.726 -3.551 11.411 1.00 97.44 100 SER A CA 1
ATOM 775 C C . SER A 1 100 ? -13.349 -4.407 12.620 1.00 97.44 100 SER A C 1
ATOM 777 O O . SER A 1 100 ? -14.019 -4.297 13.644 1.00 97.44 100 SER A O 1
ATOM 779 N N . ALA A 1 101 ? -12.246 -5.164 12.574 1.00 97.69 101 ALA A N 1
ATOM 780 C CA . ALA A 1 101 ? -11.739 -5.898 13.735 1.00 97.69 101 ALA A CA 1
ATOM 781 C C . ALA A 1 101 ? -11.389 -4.960 14.903 1.00 97.69 101 ALA A C 1
ATOM 783 O O . ALA A 1 101 ? -11.874 -5.161 16.018 1.00 97.69 101 ALA A O 1
ATOM 784 N N . LEU A 1 102 ? -10.613 -3.901 14.638 1.00 97.81 102 LEU A N 1
ATOM 785 C CA . LEU A 1 102 ? -10.206 -2.921 15.649 1.00 97.81 102 LEU A CA 1
ATOM 786 C C . LEU A 1 102 ? -11.421 -2.284 16.342 1.00 97.81 102 LEU A C 1
ATOM 788 O O . LEU A 1 102 ? -11.502 -2.256 17.572 1.00 97.81 102 LEU A O 1
ATOM 792 N N . PHE A 1 103 ? -12.396 -1.813 15.560 1.00 97.06 103 PHE A N 1
ATOM 793 C CA . PHE A 1 103 ? -13.595 -1.185 16.114 1.00 97.06 103 PHE A CA 1
ATOM 794 C C . PHE A 1 103 ? -14.556 -2.188 16.761 1.00 97.06 103 PHE A C 1
ATOM 796 O O . PHE A 1 103 ? -15.253 -1.811 17.705 1.00 97.06 103 PHE A O 1
ATOM 803 N N . THR A 1 104 ? -14.596 -3.444 16.306 1.00 97.88 104 THR A N 1
A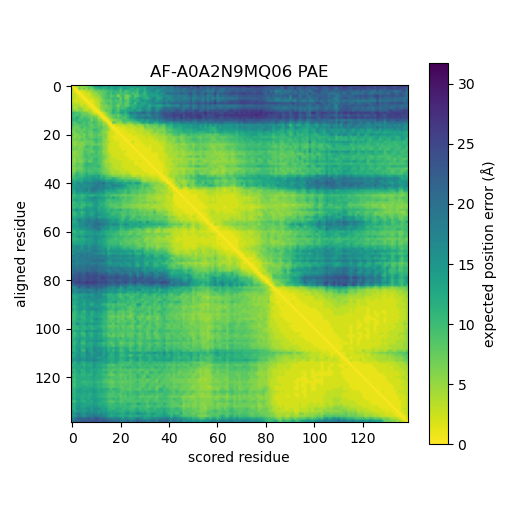TOM 804 C CA . THR A 1 104 ? -15.381 -4.506 16.959 1.00 97.88 104 THR A CA 1
ATOM 805 C C . THR A 1 104 ? -14.873 -4.733 18.376 1.00 97.88 104 THR A C 1
ATOM 807 O O . THR A 1 104 ? -15.661 -4.686 19.318 1.00 97.88 104 THR A O 1
ATOM 810 N N . VAL A 1 105 ? -13.556 -4.908 18.536 1.00 97.69 105 VAL A N 1
ATOM 811 C CA . VAL A 1 105 ? -12.929 -5.095 19.853 1.00 97.69 105 VAL A CA 1
ATOM 812 C C . VAL A 1 105 ? -13.196 -3.885 20.747 1.00 97.69 105 VAL A C 1
ATOM 814 O O . VAL A 1 105 ? -13.656 -4.053 21.874 1.00 97.69 105 VAL A O 1
ATOM 817 N N . GLY A 1 106 ? -13.003 -2.665 20.235 1.00 97.06 106 GLY A N 1
ATOM 818 C CA . GLY A 1 106 ? -13.287 -1.446 20.994 1.00 97.06 106 GLY A CA 1
ATOM 819 C C . GLY A 1 106 ? -14.742 -1.365 21.474 1.00 97.06 106 GLY A C 1
ATOM 820 O O . GLY A 1 106 ? -14.995 -1.173 22.661 1.00 97.06 106 GLY A O 1
ATOM 821 N N . ASN A 1 107 ? -15.718 -1.556 20.581 1.00 97.38 107 ASN A N 1
ATOM 822 C CA . ASN A 1 107 ? -17.138 -1.466 20.944 1.00 97.38 107 ASN A CA 1
ATOM 823 C C . ASN A 1 107 ? -17.594 -2.591 21.879 1.00 97.38 107 ASN A C 1
ATOM 825 O O . ASN A 1 107 ? -18.439 -2.347 22.743 1.00 97.38 107 ASN A O 1
ATOM 829 N N . PHE A 1 108 ? -17.011 -3.786 21.755 1.00 97.19 108 PHE A N 1
ATOM 830 C CA . PHE A 1 108 ? -17.251 -4.883 22.686 1.00 97.19 108 PHE A CA 1
ATOM 831 C C . PHE A 1 108 ? -16.820 -4.506 24.108 1.00 97.19 108 PHE A C 1
ATOM 833 O O . PHE A 1 108 ? -17.617 -4.636 25.035 1.00 97.19 108 PHE A O 1
ATOM 840 N N . LEU A 1 109 ? -15.613 -3.949 24.264 1.00 96.94 109 LEU A N 1
ATOM 841 C CA . LEU A 1 109 ? -15.097 -3.494 25.560 1.00 96.94 109 LEU A CA 1
ATOM 842 C C . LEU A 1 109 ? -15.930 -2.352 26.162 1.00 96.94 109 LEU A C 1
ATOM 844 O O . LEU A 1 109 ? -16.112 -2.300 27.374 1.00 96.94 109 LEU A O 1
ATOM 848 N N . TYR A 1 110 ? -16.484 -1.469 25.327 1.00 95.88 110 TYR A N 1
ATOM 849 C CA . TYR A 1 110 ? -17.375 -0.388 25.770 1.00 95.88 110 TYR A CA 1
ATOM 850 C C . TYR A 1 110 ? -18.835 -0.820 26.001 1.00 95.88 110 TYR A C 1
ATOM 852 O O . TYR A 1 110 ? -19.685 0.035 26.254 1.00 95.88 110 TYR A O 1
ATOM 860 N N . GLY A 1 111 ? -19.168 -2.110 25.879 1.00 94.38 111 GLY A N 1
ATOM 861 C CA . GLY A 1 111 ? -20.534 -2.606 26.084 1.00 94.38 111 GLY A CA 1
ATOM 862 C C . GLY A 1 111 ? -21.525 -2.246 24.964 1.00 94.38 111 GLY A C 1
ATOM 863 O O . GLY A 1 111 ? -22.725 -2.484 25.093 1.00 94.38 111 GLY A O 1
ATOM 864 N N . ARG A 1 112 ? -21.059 -1.688 23.838 1.00 95.25 112 ARG A N 1
ATOM 865 C CA . ARG A 1 112 ? -21.895 -1.205 22.723 1.00 95.25 112 ARG A CA 1
ATOM 866 C C . ARG A 1 112 ? -22.240 -2.330 21.742 1.00 95.25 112 ARG A C 1
ATOM 868 O O . ARG A 1 112 ? -21.824 -2.320 20.584 1.00 95.25 112 ARG A O 1
ATOM 875 N N . MET A 1 113 ? -23.041 -3.292 22.199 1.00 94.00 113 MET A N 1
ATOM 876 C CA . MET A 1 113 ? -23.273 -4.565 21.497 1.00 94.00 113 MET A CA 1
ATOM 877 C C . MET A 1 113 ? -23.880 -4.439 20.089 1.00 94.00 113 MET A C 1
ATOM 879 O O . MET A 1 113 ? -23.546 -5.240 19.218 1.00 94.00 113 MET A O 1
ATOM 883 N N . GLY A 1 114 ? -24.707 -3.420 19.824 1.00 94.06 114 GLY A N 1
ATOM 884 C CA . GLY A 1 114 ? -25.256 -3.184 18.480 1.00 94.06 114 GLY A CA 1
ATOM 885 C C . GLY A 1 114 ? -24.169 -2.895 17.437 1.00 94.06 114 GLY A C 1
ATOM 886 O O . GLY A 1 114 ? -24.142 -3.511 16.372 1.00 94.06 114 GLY A O 1
ATOM 887 N N . TYR A 1 115 ? -23.218 -2.017 17.774 1.00 94.81 115 TYR A N 1
ATOM 888 C CA . TYR A 1 115 ? -22.071 -1.725 16.910 1.00 94.81 115 TYR A CA 1
ATOM 889 C C . TYR A 1 115 ? -21.124 -2.921 16.804 1.00 94.81 115 TYR A C 1
ATOM 891 O O . TYR A 1 115 ? -20.627 -3.199 15.715 1.00 94.81 115 TYR A O 1
ATOM 899 N N . THR A 1 116 ? -20.917 -3.658 17.899 1.00 97.19 116 THR A N 1
ATOM 900 C CA . THR A 1 116 ? -20.112 -4.887 17.895 1.00 97.19 116 THR A CA 1
ATOM 901 C C . THR A 1 116 ? -20.635 -5.897 16.880 1.00 97.19 116 THR A C 1
ATOM 903 O O . THR A 1 116 ? -19.859 -6.384 16.065 1.00 97.19 116 THR A O 1
ATOM 906 N N . ALA A 1 117 ? -21.940 -6.187 16.882 1.00 97.00 117 ALA A N 1
ATOM 907 C CA . ALA A 1 117 ? -22.525 -7.163 15.965 1.00 97.00 117 ALA A CA 1
ATOM 908 C C . ALA A 1 117 ? -22.389 -6.731 14.495 1.00 97.00 117 ALA A C 1
ATOM 910 O O . ALA A 1 117 ? -21.992 -7.532 13.648 1.00 97.00 117 ALA A O 1
ATOM 911 N N . ALA A 1 118 ? -22.661 -5.455 14.197 1.00 97.25 118 ALA A N 1
ATOM 912 C CA . ALA A 1 118 ? -22.543 -4.917 12.843 1.00 97.25 118 ALA A CA 1
ATOM 913 C C . ALA A 1 118 ? -21.093 -4.963 12.324 1.00 97.25 118 ALA A C 1
ATOM 915 O O . ALA A 1 118 ? -20.838 -5.437 11.217 1.00 97.25 118 ALA A O 1
ATOM 916 N N . LEU A 1 119 ? -20.132 -4.510 13.133 1.00 97.50 119 LEU A N 1
ATOM 917 C CA . LEU A 1 119 ? -18.717 -4.499 12.758 1.00 97.50 119 LEU A CA 1
ATOM 918 C C . LEU A 1 119 ? -18.135 -5.914 12.668 1.00 97.50 119 LEU A C 1
ATOM 920 O O . LEU A 1 119 ? -17.352 -6.184 11.757 1.00 97.50 119 LEU A O 1
ATOM 924 N N . LEU A 1 120 ? -18.573 -6.834 13.532 1.00 97.62 120 LEU A N 1
ATOM 925 C CA . LEU A 1 120 ? -18.183 -8.239 13.465 1.00 97.62 120 LEU A CA 1
ATOM 926 C C . LEU A 1 120 ? -18.669 -8.890 12.163 1.00 97.62 120 LEU A C 1
ATOM 928 O O . LEU A 1 120 ? -17.912 -9.616 11.523 1.00 97.62 120 LEU A O 1
ATOM 932 N N . ALA A 1 121 ? -19.898 -8.599 11.725 1.00 97.75 121 ALA A N 1
ATOM 933 C CA . ALA A 1 121 ? -20.401 -9.088 10.443 1.00 97.75 121 ALA A CA 1
ATOM 934 C C . ALA A 1 121 ? -19.550 -8.572 9.267 1.00 97.75 121 ALA A C 1
ATOM 936 O O . ALA A 1 121 ? -19.159 -9.354 8.398 1.00 97.75 121 ALA A O 1
ATOM 937 N N . ILE A 1 122 ? -19.197 -7.281 9.268 1.00 97.81 122 ILE A N 1
ATOM 938 C CA . ILE A 1 122 ? -18.314 -6.682 8.251 1.00 97.81 122 ILE A CA 1
ATOM 939 C C . ILE A 1 122 ? -16.932 -7.349 8.263 1.00 97.81 122 ILE A C 1
ATOM 941 O O . ILE A 1 122 ? -16.402 -7.677 7.197 1.00 97.81 122 ILE A O 1
ATOM 945 N N . PHE A 1 123 ? -16.364 -7.599 9.445 1.00 97.94 123 PHE A N 1
ATOM 946 C CA . PHE A 1 123 ? -15.093 -8.306 9.603 1.00 97.94 123 PHE A CA 1
ATOM 947 C C . PHE A 1 123 ? -15.140 -9.709 8.987 1.00 97.94 123 PHE A C 1
ATOM 949 O O . PHE A 1 123 ? -14.274 -10.059 8.187 1.00 97.94 123 PHE A O 1
ATOM 956 N N . LEU A 1 124 ? -16.178 -10.495 9.287 1.00 98.00 124 LEU A N 1
ATOM 957 C CA . LEU A 1 124 ? -16.315 -11.855 8.761 1.00 98.00 124 LEU A CA 1
ATOM 958 C C . LEU A 1 124 ? -16.485 -11.871 7.236 1.00 98.00 124 LEU A C 1
ATOM 960 O O . LEU A 1 124 ? -15.852 -12.678 6.549 1.00 98.00 124 LEU A O 1
ATOM 964 N N . VAL A 1 125 ? -17.303 -10.966 6.688 1.00 97.69 125 VAL A N 1
ATOM 965 C CA . VAL A 1 125 ? -17.512 -10.854 5.236 1.00 97.69 125 VAL A CA 1
ATOM 966 C C . VAL A 1 125 ? -16.217 -10.444 4.533 1.00 97.69 125 VAL A C 1
ATOM 968 O O . VAL A 1 125 ? -15.783 -11.130 3.605 1.00 97.69 125 VAL A O 1
ATOM 971 N N . SER A 1 126 ? -15.570 -9.369 4.989 1.00 96.94 126 SER A N 1
ATOM 972 C CA . SER A 1 126 ? -14.324 -8.868 4.390 1.00 96.94 126 SER A CA 1
ATOM 973 C C . SER A 1 126 ? -13.160 -9.854 4.540 1.00 96.94 126 SER A C 1
ATOM 975 O O . SER A 1 126 ? -12.407 -10.060 3.586 1.00 96.94 126 SER A O 1
ATOM 977 N N . GLY A 1 127 ? -13.051 -10.549 5.674 1.00 96.56 127 GLY A N 1
ATOM 978 C CA . GLY A 1 127 ? -12.077 -11.624 5.866 1.00 96.56 127 GLY A CA 1
ATOM 979 C C . GLY A 1 127 ? -12.310 -12.798 4.914 1.00 96.56 127 GLY A C 1
ATOM 980 O O . GLY A 1 127 ? -11.375 -13.286 4.281 1.00 96.56 127 GLY A O 1
ATOM 981 N N . THR A 1 128 ? -13.568 -13.203 4.716 1.00 96.62 128 THR A N 1
ATOM 982 C CA . THR A 1 128 ? -13.914 -14.281 3.775 1.00 96.62 128 THR A CA 1
ATOM 983 C C . THR A 1 128 ? -13.603 -13.897 2.326 1.00 96.62 128 THR A C 1
ATOM 985 O O . THR A 1 128 ? -13.069 -14.711 1.569 1.00 96.62 128 THR A O 1
ATOM 988 N N . VAL A 1 129 ? -13.920 -12.662 1.921 1.00 95.06 129 VAL A N 1
ATOM 989 C CA . VAL A 1 129 ? -13.589 -12.141 0.584 1.00 95.06 129 VAL A CA 1
ATOM 990 C C . VAL A 1 129 ? -12.075 -12.124 0.376 1.00 95.06 129 VAL A C 1
ATOM 992 O O . VAL A 1 129 ? -11.603 -12.639 -0.638 1.00 95.06 129 VAL A O 1
ATOM 995 N N . LEU A 1 130 ? -11.316 -11.613 1.351 1.00 95.00 130 LEU A N 1
ATOM 996 C CA . LEU A 1 130 ? -9.856 -11.582 1.298 1.00 95.00 130 LEU A CA 1
ATOM 997 C C . LEU A 1 130 ? -9.269 -12.991 1.141 1.00 95.00 130 LEU A C 1
ATOM 999 O O . LEU A 1 130 ? -8.482 -13.220 0.224 1.00 95.00 130 LEU A O 1
ATOM 1003 N N . LEU A 1 131 ? -9.690 -13.947 1.976 1.00 94.38 131 LEU A N 1
ATOM 1004 C CA . LEU A 1 131 ? -9.210 -15.331 1.909 1.00 94.38 131 LEU A CA 1
ATOM 1005 C C . LEU A 1 131 ? -9.482 -15.968 0.544 1.00 94.38 131 LEU A C 1
ATOM 1007 O O . LEU A 1 131 ? -8.597 -16.606 -0.023 1.00 94.38 131 LEU A O 1
ATOM 1011 N N . ARG A 1 132 ? -10.676 -15.757 -0.025 1.00 92.12 132 ARG A N 1
ATOM 1012 C CA . ARG A 1 132 ? -11.018 -16.273 -1.360 1.00 92.12 132 ARG A CA 1
ATOM 1013 C C . ARG A 1 132 ? -10.161 -15.659 -2.464 1.00 92.12 132 ARG A C 1
ATOM 1015 O O . ARG A 1 132 ? -9.800 -16.367 -3.402 1.00 92.12 132 ARG A O 1
ATOM 1022 N N . ILE A 1 133 ? -9.856 -14.363 -2.378 1.00 90.75 133 ILE A N 1
ATOM 1023 C CA . ILE A 1 133 ? -8.989 -13.681 -3.349 1.00 90.75 133 ILE A CA 1
ATOM 1024 C C . ILE A 1 133 ? -7.571 -14.242 -3.256 1.00 90.75 133 ILE A C 1
ATOM 1026 O O . ILE A 1 133 ? -7.017 -14.656 -4.270 1.00 90.75 133 ILE A O 1
ATOM 1030 N N . VAL A 1 134 ? -7.019 -14.336 -2.047 1.00 88.00 134 VAL A N 1
ATOM 1031 C CA . VAL A 1 134 ? -5.663 -14.849 -1.810 1.00 88.00 134 VAL A CA 1
ATOM 1032 C C . VAL A 1 134 ? -5.523 -16.302 -2.276 1.00 88.00 134 VAL A C 1
ATOM 1034 O O . VAL A 1 134 ? -4.597 -16.620 -3.015 1.00 88.00 134 VAL A O 1
ATOM 1037 N N . GLN A 1 135 ? -6.483 -17.173 -1.945 1.00 88.44 135 GLN A N 1
ATOM 1038 C CA . GLN A 1 135 ? -6.484 -18.573 -2.394 1.00 88.44 135 GLN A CA 1
ATOM 1039 C C . GLN A 1 135 ? -6.538 -18.726 -3.916 1.00 88.44 135 GLN A C 1
ATOM 1041 O O . GLN A 1 135 ? -6.039 -19.715 -4.443 1.00 88.44 135 GLN A O 1
ATOM 1046 N N . ARG A 1 136 ? -7.174 -17.789 -4.624 1.00 82.62 136 ARG A N 1
ATOM 1047 C CA . ARG A 1 136 ? -7.224 -17.798 -6.091 1.00 82.62 136 ARG A CA 1
ATOM 1048 C C . ARG A 1 136 ? -5.981 -17.195 -6.735 1.00 82.62 136 ARG A C 1
ATOM 1050 O O . ARG A 1 136 ? -5.690 -17.568 -7.858 1.00 82.62 136 ARG A O 1
ATOM 1057 N N . LEU A 1 137 ? -5.301 -16.264 -6.066 1.00 79.69 137 LEU A N 1
ATOM 1058 C CA . LEU A 1 137 ? -4.059 -15.656 -6.558 1.00 79.69 137 LEU A CA 1
ATOM 1059 C C . LEU A 1 137 ? -2.833 -16.555 -6.342 1.00 79.69 137 LEU A C 1
ATOM 1061 O O . LEU A 1 137 ? -1.859 -16.423 -7.069 1.00 79.69 137 LEU A O 1
ATOM 1065 N N . TRP A 1 138 ? -2.865 -17.432 -5.335 1.00 72.06 138 TRP A N 1
ATOM 1066 C CA . TRP A 1 138 ? -1.792 -18.394 -5.040 1.00 72.06 138 TRP A CA 1
ATOM 1067 C C . TRP A 1 138 ? -2.014 -19.799 -5.619 1.00 72.06 138 TRP A C 1
ATOM 1069 O O . TRP A 1 138 ? -1.215 -20.693 -5.347 1.00 72.06 138 TRP A O 1
ATOM 1079 N N . ARG A 1 139 ? -3.089 -20.006 -6.382 1.00 58.50 139 ARG A N 1
ATOM 1080 C CA . ARG A 1 139 ? -3.272 -21.196 -7.223 1.00 58.50 139 ARG A CA 1
ATOM 1081 C C . ARG A 1 139 ? -2.748 -20.912 -8.617 1.00 58.50 139 ARG A C 1
ATOM 1083 O O . ARG A 1 139 ? -2.153 -21.847 -9.185 1.00 58.50 139 ARG A O 1
#